Protein AF-A0A9W9YLM5-F1 (afdb_monomer_lite)

Organism: NCBI:txid174260

Secondary structure (DSSP, 8-state):
-HHHHHHHHHIIIIIIIIIIIIHHHHHHHHHHHHS-TTSHHHHHHTTTTTTHHHHHHHHHHHTSSTTSHHHHH-TTTTTS---

pLDDT: mean 95.09, std 9.01, range [48.0, 98.69]

Sequence (83 aa):
MLLRNADAQCHQMISHLLRTHLFMEPIAVATRRQLPSLHPLWKLLSPHLRGTLAIDTFGRHVLLPAGGVADLVLSIGGGGLNV

Foldseek 3Di:
DVVVLVVVQCCVVPVNCVVPQVVCVVVLVCLVPPPDCVHPVNVVCVVVSPCSNVVNVVCVVAPQDQVHVCLVPRPCHPPNPPD

Structure (mmCIF, N/CA/C/O backbone):
data_AF-A0A9W9YLM5-F1
#
_entry.id   AF-A0A9W9YLM5-F1
#
loop_
_atom_site.group_PDB
_atom_site.id
_atom_site.type_symbol
_atom_site.label_atom_id
_atom_site.label_alt_id
_atom_site.label_comp_id
_atom_site.label_asym_id
_atom_site.label_entity_id
_atom_site.label_seq_id
_atom_site.pdbx_PDB_ins_code
_atom_site.Cartn_x
_atom_site.Cartn_y
_atom_site.Cartn_z
_atom_site.occupancy
_atom_site.B_iso_or_equiv
_atom_site.auth_seq_id
_atom_site.auth_comp_id
_atom_site.auth_asym_id
_atom_site.auth_atom_id
_atom_site.pdbx_PDB_model_num
ATOM 1 N N . MET A 1 1 ? 20.123 13.045 -15.707 1.00 83.31 1 MET A N 1
ATOM 2 C CA . MET A 1 1 ? 18.889 12.264 -15.964 1.00 83.31 1 MET A CA 1
ATOM 3 C C . MET A 1 1 ? 18.849 10.962 -15.160 1.00 83.31 1 MET A C 1
ATOM 5 O O . MET A 1 1 ? 17.821 10.711 -14.552 1.00 83.31 1 MET A O 1
ATOM 9 N N . LEU A 1 2 ? 19.954 10.209 -15.042 1.00 95.62 2 LEU A N 1
ATOM 10 C CA . LEU A 1 2 ? 20.015 8.948 -14.273 1.00 95.62 2 LEU A CA 1
ATOM 11 C C . LEU A 1 2 ? 19.633 9.076 -12.788 1.00 95.62 2 LEU A C 1
ATOM 13 O O . LEU A 1 2 ? 18.785 8.327 -12.321 1.00 95.62 2 LEU A O 1
ATOM 17 N N . LEU A 1 3 ? 20.178 10.067 -12.068 1.00 97.31 3 LEU A N 1
ATOM 18 C CA . LEU A 1 3 ? 19.859 10.271 -10.645 1.00 97.31 3 LEU A CA 1
ATOM 19 C C . LEU A 1 3 ? 18.353 10.448 -10.400 1.00 97.31 3 LEU A C 1
ATOM 21 O O . LEU A 1 3 ? 17.797 9.840 -9.496 1.00 97.31 3 LEU A O 1
ATOM 25 N N . ARG A 1 4 ? 17.684 11.249 -11.239 1.00 97.56 4 ARG A N 1
ATOM 26 C CA . ARG A 1 4 ? 16.235 11.476 -11.131 1.00 97.56 4 ARG A CA 1
ATOM 27 C C . ARG A 1 4 ? 15.427 10.222 -11.456 1.00 97.56 4 ARG A C 1
ATOM 29 O O . ARG A 1 4 ? 14.385 10.009 -10.854 1.00 97.56 4 ARG A O 1
ATOM 36 N N . ASN A 1 5 ? 15.893 9.402 -12.399 1.00 96.38 5 ASN A N 1
ATOM 37 C CA . ASN A 1 5 ? 15.246 8.125 -12.684 1.00 96.38 5 ASN A CA 1
ATOM 38 C C . ASN A 1 5 ? 15.359 7.174 -11.483 1.00 96.38 5 ASN A C 1
ATOM 40 O O . ASN A 1 5 ? 14.335 6.647 -11.057 1.00 96.38 5 ASN A O 1
ATOM 44 N N . ALA A 1 6 ? 16.557 7.022 -10.909 1.00 96.44 6 ALA A N 1
ATOM 45 C CA . ALA A 1 6 ? 16.784 6.191 -9.727 1.00 96.44 6 ALA A CA 1
ATOM 46 C C . ALA A 1 6 ? 15.953 6.661 -8.520 1.00 96.44 6 ALA A C 1
ATOM 48 O O . ALA A 1 6 ? 15.313 5.847 -7.854 1.00 96.44 6 ALA A O 1
ATOM 49 N N . ASP A 1 7 ? 15.901 7.976 -8.287 1.00 97.94 7 ASP A N 1
ATOM 50 C CA . ASP A 1 7 ? 15.063 8.570 -7.244 1.00 97.94 7 ASP A CA 1
ATOM 51 C C . ASP A 1 7 ? 13.578 8.260 -7.463 1.00 97.94 7 ASP A C 1
ATOM 53 O O . ASP A 1 7 ? 12.909 7.820 -6.536 1.00 97.94 7 ASP A O 1
ATOM 57 N N . ALA A 1 8 ? 13.071 8.361 -8.697 1.00 97.00 8 ALA A N 1
ATOM 58 C CA . ALA A 1 8 ? 11.684 8.011 -9.000 1.00 97.00 8 ALA A CA 1
ATOM 59 C C . ALA A 1 8 ? 11.359 6.537 -8.687 1.00 97.00 8 ALA A C 1
ATOM 61 O O . ALA A 1 8 ? 10.283 6.257 -8.155 1.00 97.00 8 ALA A O 1
ATOM 62 N N . GLN A 1 9 ? 12.283 5.604 -8.957 1.00 96.38 9 GLN A N 1
ATOM 63 C CA . GLN A 1 9 ? 12.081 4.185 -8.627 1.00 96.38 9 GLN A CA 1
ATOM 64 C C . GLN A 1 9 ? 12.017 3.976 -7.106 1.00 96.38 9 GLN A C 1
ATOM 66 O O . GLN A 1 9 ? 11.084 3.355 -6.593 1.00 96.38 9 GLN A O 1
ATOM 71 N N . CYS A 1 10 ? 12.980 4.546 -6.373 1.00 97.25 10 CYS A N 1
ATOM 72 C CA . CYS A 1 10 ? 13.038 4.470 -4.912 1.00 97.25 10 CYS A CA 1
ATOM 73 C C . CYS A 1 10 ? 11.815 5.133 -4.266 1.00 97.25 10 CYS A C 1
ATOM 75 O O . CYS A 1 10 ? 11.189 4.577 -3.361 1.00 97.25 10 CYS A O 1
ATOM 77 N N . HIS A 1 11 ? 11.433 6.307 -4.765 1.00 97.81 11 HIS A N 1
ATOM 78 C CA . HIS A 1 11 ? 10.295 7.055 -4.270 1.00 97.81 11 HIS A CA 1
ATOM 79 C C . HIS A 1 11 ? 8.998 6.262 -4.433 1.00 97.81 11 HIS A C 1
ATOM 81 O O . HIS A 1 11 ? 8.286 6.083 -3.448 1.00 97.81 11 HIS A O 1
ATOM 87 N N . GLN A 1 12 ? 8.711 5.741 -5.629 1.00 97.44 12 GLN A N 1
ATOM 88 C CA . GLN A 1 12 ? 7.451 5.035 -5.870 1.00 97.44 12 GLN A CA 1
ATOM 89 C C . GLN A 1 12 ? 7.380 3.688 -5.145 1.00 97.44 12 GLN A C 1
ATOM 91 O O . GLN A 1 12 ? 6.350 3.375 -4.552 1.00 97.44 12 GLN A O 1
ATOM 96 N N . MET A 1 13 ? 8.464 2.907 -5.135 1.00 95.75 13 MET A N 1
ATOM 97 C CA . MET A 1 13 ? 8.416 1.548 -4.587 1.00 95.75 13 MET A CA 1
ATOM 98 C C . MET A 1 13 ? 8.633 1.501 -3.068 1.00 95.75 13 MET A C 1
ATOM 100 O O . MET A 1 13 ? 7.970 0.742 -2.363 1.00 95.75 13 MET A O 1
ATOM 104 N N . ILE A 1 14 ? 9.540 2.325 -2.536 1.00 96.75 14 ILE A N 1
ATOM 105 C CA . ILE A 1 14 ? 9.920 2.282 -1.117 1.00 96.75 14 ILE A CA 1
ATOM 106 C C . ILE A 1 14 ? 9.196 3.371 -0.336 1.00 96.75 14 ILE A C 1
ATOM 108 O O . ILE A 1 14 ? 8.477 3.085 0.620 1.00 96.75 14 ILE A O 1
ATOM 112 N N . SER A 1 15 ? 9.406 4.634 -0.706 1.00 98.44 15 SER A N 1
ATOM 113 C CA . SER A 1 15 ? 8.891 5.753 0.089 1.00 98.44 15 SER A CA 1
ATOM 114 C C . SER A 1 15 ? 7.376 5.878 0.016 1.00 98.44 15 SER A C 1
ATOM 116 O O . SER A 1 15 ? 6.768 6.229 1.018 1.00 98.44 15 SER A O 1
ATOM 118 N N . HIS A 1 16 ? 6.784 5.570 -1.133 1.00 98.25 16 HIS A N 1
ATOM 119 C CA . HIS A 1 16 ? 5.350 5.619 -1.358 1.00 98.25 16 HIS A CA 1
ATOM 120 C C . HIS A 1 16 ? 4.726 4.244 -1.081 1.00 98.25 16 HIS A C 1
ATOM 122 O O . HIS A 1 16 ? 4.199 4.027 0.006 1.00 98.25 16 HIS A O 1
ATOM 128 N N . LEU A 1 17 ? 4.857 3.268 -1.986 1.00 97.94 17 LEU A N 1
ATOM 129 C CA . LEU A 1 17 ? 4.154 1.988 -1.848 1.00 97.94 17 LEU A CA 1
ATOM 130 C C . LEU A 1 17 ? 4.444 1.272 -0.517 1.00 97.94 17 LEU A C 1
ATOM 132 O O . LEU A 1 17 ? 3.516 0.965 0.229 1.00 97.94 17 LEU A O 1
ATOM 136 N N . LEU A 1 18 ? 5.710 1.006 -0.185 1.00 98.06 18 LEU A N 1
ATOM 137 C CA . LEU A 1 18 ? 6.026 0.259 1.035 1.00 98.06 18 LEU A CA 1
ATOM 138 C C . LEU A 1 18 ? 5.706 1.056 2.309 1.00 98.06 18 LEU A C 1
ATOM 140 O O . LEU A 1 18 ? 4.991 0.565 3.182 1.00 98.06 18 LEU A O 1
ATOM 144 N N . ARG A 1 19 ? 6.257 2.267 2.445 1.00 98.44 19 ARG A N 1
ATOM 145 C CA . ARG A 1 19 ? 6.212 3.022 3.709 1.00 98.44 19 ARG A CA 1
ATOM 146 C C . ARG A 1 19 ? 4.874 3.704 3.983 1.00 98.44 19 ARG A C 1
ATOM 148 O O . ARG A 1 19 ? 4.602 3.970 5.151 1.00 98.44 19 ARG A O 1
ATOM 155 N N . THR A 1 20 ? 4.050 3.984 2.969 1.00 98.19 20 THR A N 1
ATOM 156 C CA . THR A 1 20 ? 2.727 4.597 3.190 1.00 98.19 20 THR A CA 1
ATOM 157 C C . THR A 1 20 ? 1.596 3.599 3.022 1.00 98.19 20 THR A C 1
ATOM 159 O O . THR A 1 20 ? 0.762 3.500 3.914 1.00 98.19 20 THR A O 1
ATOM 162 N N . HIS A 1 21 ? 1.556 2.843 1.926 1.00 98.50 21 HIS A N 1
ATOM 163 C CA . HIS A 1 21 ? 0.442 1.935 1.647 1.00 98.50 21 HIS A CA 1
ATOM 164 C C . HIS A 1 21 ? 0.574 0.636 2.444 1.00 98.50 21 HIS A C 1
ATOM 166 O O . HIS A 1 21 ? -0.145 0.417 3.421 1.00 98.50 21 HIS A O 1
ATOM 172 N N . LEU A 1 22 ? 1.577 -0.180 2.111 1.00 97.94 22 LEU A N 1
ATOM 173 C CA . LEU A 1 22 ? 1.723 -1.525 2.676 1.00 97.94 22 LEU A CA 1
ATOM 174 C C . LEU A 1 22 ? 2.035 -1.521 4.177 1.00 97.94 22 LEU A C 1
ATOM 176 O O . LEU A 1 22 ? 1.736 -2.494 4.864 1.00 97.94 22 LEU A O 1
ATOM 180 N N . PHE A 1 23 ? 2.606 -0.438 4.705 1.00 98.38 23 PHE A N 1
ATOM 181 C CA . PHE A 1 23 ? 2.789 -0.268 6.146 1.00 98.38 23 PHE A CA 1
ATOM 182 C C . PHE A 1 23 ? 1.477 0.064 6.876 1.00 98.38 23 PHE A C 1
ATOM 184 O O . PHE A 1 23 ? 1.239 -0.433 7.977 1.00 98.38 23 PHE A O 1
ATOM 191 N N . MET A 1 24 ? 0.604 0.881 6.277 1.00 98.50 24 MET A N 1
ATOM 192 C CA . MET A 1 24 ? -0.665 1.276 6.900 1.00 98.50 24 MET A CA 1
ATOM 193 C C . MET A 1 24 ? -1.756 0.219 6.746 1.00 98.50 24 MET A C 1
ATOM 195 O O . MET A 1 24 ? -2.642 0.126 7.597 1.00 98.50 24 MET A O 1
ATOM 199 N N . GLU A 1 25 ? -1.696 -0.605 5.705 1.00 98.56 25 GLU A N 1
ATOM 200 C CA . GLU A 1 25 ? -2.655 -1.680 5.476 1.00 98.56 25 GLU A CA 1
ATOM 201 C C . GLU A 1 25 ? -2.827 -2.642 6.671 1.00 98.56 25 GLU A C 1
ATOM 203 O O . GLU A 1 25 ? -3.960 -2.813 7.135 1.00 98.56 25 GLU A O 1
ATOM 208 N N . PRO A 1 26 ? -1.764 -3.236 7.255 1.00 98.50 26 PRO A N 1
ATOM 209 C CA . PRO A 1 26 ? -1.906 -4.108 8.418 1.00 98.50 26 PRO A CA 1
ATOM 210 C C . PRO A 1 26 ? -2.425 -3.357 9.648 1.00 98.50 26 PRO A C 1
ATOM 212 O O . PRO A 1 26 ? -3.172 -3.938 10.435 1.00 98.50 26 PRO A O 1
ATOM 215 N N . ILE A 1 27 ? -2.111 -2.065 9.798 1.00 98.56 27 ILE A N 1
ATOM 216 C CA . ILE A 1 27 ? -2.670 -1.220 10.865 1.00 98.56 27 ILE A CA 1
ATOM 217 C C . ILE A 1 27 ? -4.185 -1.072 10.670 1.00 98.56 27 ILE A C 1
ATOM 219 O O . ILE A 1 27 ? -4.948 -1.190 11.635 1.00 98.56 27 ILE A O 1
ATOM 223 N N . ALA A 1 28 ? -4.641 -0.887 9.427 1.00 98.62 28 ALA A N 1
ATOM 224 C CA . ALA A 1 28 ? -6.059 -0.856 9.089 1.00 98.62 28 ALA A CA 1
ATOM 225 C C . ALA A 1 28 ? -6.745 -2.198 9.383 1.00 98.62 28 ALA A C 1
ATOM 227 O O . ALA A 1 28 ? -7.781 -2.220 10.053 1.00 98.62 28 ALA A O 1
ATOM 228 N N . VAL A 1 29 ? -6.157 -3.319 8.954 1.00 98.69 29 VAL A N 1
ATOM 229 C CA . VAL A 1 29 ? -6.684 -4.670 9.218 1.00 98.69 29 VAL A CA 1
ATOM 230 C C . VAL A 1 29 ? -6.769 -4.949 10.720 1.00 98.69 29 VAL A C 1
ATOM 232 O O . VAL A 1 29 ? -7.819 -5.379 11.204 1.00 98.69 29 VAL A O 1
ATOM 235 N N . ALA A 1 30 ? -5.700 -4.681 11.473 1.00 98.69 30 ALA A N 1
ATOM 236 C CA . ALA A 1 30 ? -5.649 -4.907 12.914 1.00 98.69 30 ALA A CA 1
ATOM 237 C C . ALA A 1 30 ? -6.679 -4.042 13.648 1.00 98.69 30 ALA A C 1
ATOM 239 O O . ALA A 1 30 ? -7.458 -4.569 14.440 1.00 98.69 30 ALA A O 1
ATOM 240 N N . THR A 1 31 ? -6.768 -2.749 13.316 1.00 98.62 31 THR A N 1
ATOM 241 C CA . THR A 1 31 ? -7.780 -1.842 13.880 1.00 98.62 31 THR A CA 1
ATOM 242 C C . THR A 1 31 ? -9.186 -2.385 13.640 1.00 98.62 31 THR A C 1
ATOM 244 O O . THR A 1 31 ? -9.975 -2.473 14.577 1.00 98.62 31 THR A O 1
ATOM 247 N N . ARG A 1 32 ? -9.484 -2.825 12.407 1.00 98.12 32 ARG A N 1
ATOM 248 C CA . ARG A 1 32 ? -10.802 -3.350 12.014 1.00 98.12 32 ARG A CA 1
ATOM 249 C C . ARG A 1 32 ? -11.168 -4.666 12.703 1.00 98.12 32 ARG A C 1
ATOM 251 O O . ARG A 1 32 ? -12.351 -4.915 12.914 1.00 98.12 32 ARG A O 1
ATOM 258 N N . ARG A 1 33 ? -10.179 -5.504 13.026 1.00 98.50 33 ARG A N 1
ATOM 259 C CA . ARG A 1 33 ? -10.387 -6.844 13.601 1.00 98.50 33 ARG A CA 1
ATOM 260 C C . ARG A 1 33 ? -10.295 -6.894 15.123 1.00 98.50 33 ARG A C 1
ATOM 262 O O . ARG A 1 33 ? -10.869 -7.805 15.703 1.00 98.50 33 ARG A O 1
ATOM 269 N N . GLN A 1 34 ? -9.529 -6.000 15.746 1.00 98.62 34 GLN A N 1
ATOM 270 C CA . GLN A 1 34 ? -9.156 -6.111 17.163 1.00 98.62 34 GLN A CA 1
ATOM 271 C C . GLN A 1 34 ? -9.752 -5.011 18.04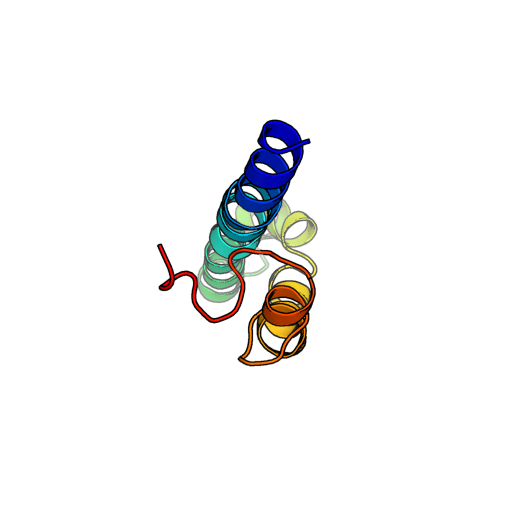4 1.00 98.62 34 GLN A C 1
ATOM 273 O O . GLN A 1 34 ? -9.809 -5.178 19.258 1.00 98.62 34 GLN A O 1
ATOM 278 N N . LEU A 1 35 ? -10.213 -3.897 17.467 1.00 98.50 35 LEU A N 1
ATOM 279 C CA . LEU A 1 35 ? -10.804 -2.803 18.233 1.00 98.50 35 LEU A CA 1
ATOM 280 C C . LEU A 1 35 ? -12.311 -2.719 17.944 1.00 98.50 35 LEU A C 1
ATOM 282 O O . LEU A 1 35 ? -12.695 -2.517 16.795 1.00 98.50 35 LEU A O 1
ATOM 286 N N . PRO A 1 36 ? -13.196 -2.862 18.945 1.00 98.19 36 PRO A N 1
ATOM 287 C CA . PRO A 1 36 ? -14.626 -2.657 18.740 1.00 98.19 36 PRO A CA 1
ATOM 288 C C . PRO A 1 36 ? -14.936 -1.175 18.497 1.00 98.19 36 PRO A C 1
ATOM 290 O O . PRO A 1 36 ? -14.210 -0.293 18.957 1.00 98.19 36 PRO A O 1
ATOM 293 N N . SER A 1 37 ? -16.061 -0.879 17.841 1.00 97.62 37 SER A N 1
ATOM 294 C CA . SER A 1 37 ? -16.434 0.492 17.450 1.00 97.62 37 SER A CA 1
ATOM 295 C C . SER A 1 37 ? -16.575 1.481 18.618 1.00 97.62 37 SER A C 1
ATOM 297 O O . SER A 1 37 ? -16.416 2.691 18.439 1.00 97.62 37 SER A O 1
ATOM 299 N N . LEU A 1 38 ? -16.845 0.979 19.828 1.00 98.31 38 LEU A N 1
ATOM 300 C CA . LEU A 1 38 ? -16.927 1.782 21.049 1.00 98.31 38 LEU A CA 1
ATOM 301 C C . LEU A 1 38 ? -15.545 2.207 21.580 1.00 98.31 38 LEU A C 1
ATOM 303 O O . LEU A 1 38 ? -15.455 3.224 22.271 1.00 98.31 38 LEU A O 1
ATOM 307 N N . HIS A 1 39 ? -14.485 1.463 21.248 1.00 98.44 39 HIS A N 1
ATOM 308 C CA . HIS A 1 39 ? -13.139 1.667 21.777 1.00 98.44 39 HIS A CA 1
ATOM 309 C C . HIS A 1 39 ? -12.593 3.057 21.389 1.00 98.44 39 HIS A C 1
ATOM 311 O O . HIS A 1 39 ? -12.673 3.432 20.216 1.00 98.44 39 HIS A O 1
ATOM 317 N N . PRO A 1 40 ? -11.982 3.827 22.310 1.00 98.56 40 PRO A N 1
ATOM 318 C CA . PRO A 1 40 ? -11.468 5.165 21.998 1.00 98.56 40 PRO A CA 1
ATOM 319 C C . PRO A 1 40 ? -10.477 5.179 20.825 1.00 98.56 40 PRO A C 1
ATOM 321 O O . PRO A 1 40 ? -10.597 6.007 19.926 1.00 98.56 40 PRO A O 1
ATOM 324 N N . LEU A 1 41 ? -9.562 4.201 20.774 1.00 98.50 41 LEU A N 1
ATOM 325 C CA . LEU A 1 41 ? -8.623 4.061 19.652 1.00 98.50 41 LEU A CA 1
ATOM 326 C C . LEU A 1 41 ? -9.312 3.753 18.317 1.00 98.50 41 LEU A C 1
ATOM 328 O O . LEU A 1 41 ? -8.839 4.216 17.287 1.00 98.50 41 LEU A O 1
ATOM 332 N N . TRP A 1 42 ? -10.442 3.035 18.306 1.00 98.62 42 TRP A N 1
ATOM 333 C CA . TRP A 1 42 ? -11.199 2.856 17.065 1.00 98.62 42 TRP A CA 1
ATOM 334 C C . TRP A 1 42 ? -11.717 4.196 16.549 1.00 98.62 42 TRP A C 1
ATOM 336 O O . TRP A 1 42 ? -11.554 4.514 15.373 1.00 98.62 42 TRP A O 1
ATOM 346 N N . LYS A 1 43 ? -12.334 4.991 17.431 1.00 98.44 43 LYS A N 1
ATOM 347 C CA . LYS A 1 43 ? -12.892 6.303 17.075 1.00 98.44 43 LYS A CA 1
ATOM 348 C C . LYS A 1 43 ? -11.808 7.255 16.573 1.00 98.44 43 LYS A C 1
ATOM 350 O O . LYS A 1 43 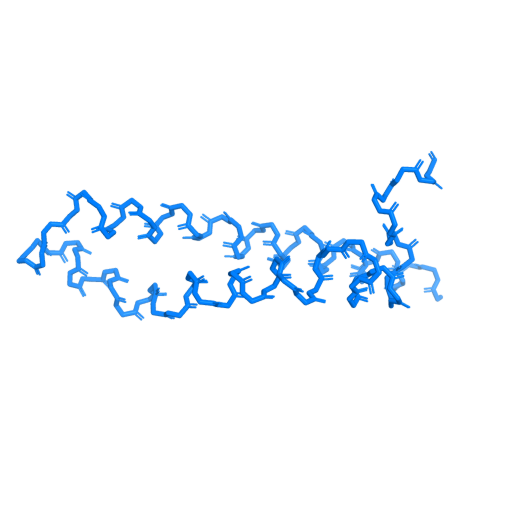? -12.055 7.988 15.622 1.00 98.44 43 LYS A O 1
ATOM 355 N N . LEU A 1 44 ? -10.622 7.192 17.178 1.00 98.56 44 LEU A N 1
ATOM 356 C CA . LEU A 1 44 ? -9.456 7.960 16.755 1.00 98.56 44 LEU A CA 1
ATOM 357 C C . LEU A 1 44 ? -8.936 7.511 15.382 1.00 98.56 44 LEU A C 1
ATOM 359 O O . LEU A 1 44 ? -8.733 8.342 14.509 1.00 98.56 44 LEU A O 1
ATOM 363 N N . LEU A 1 45 ? -8.719 6.210 15.178 1.00 98.44 45 LEU A N 1
ATOM 364 C CA . LEU A 1 45 ? -8.006 5.697 14.003 1.00 98.44 45 LEU A CA 1
ATOM 365 C C . LEU A 1 45 ? -8.901 5.515 12.771 1.00 98.44 45 LEU A C 1
ATOM 367 O O . LEU A 1 45 ? -8.441 5.689 11.645 1.00 98.44 45 LEU A O 1
ATOM 371 N N . SER A 1 46 ? -10.178 5.173 12.956 1.00 97.94 46 SER A N 1
ATOM 372 C CA . SER A 1 46 ? -11.097 4.830 11.860 1.00 97.94 46 SER A CA 1
ATOM 373 C C . SER A 1 46 ? -11.188 5.901 10.754 1.00 97.94 46 SER A C 1
ATOM 375 O O . SER A 1 46 ? -11.145 5.526 9.578 1.00 97.94 46 SER A O 1
ATOM 377 N N . PRO A 1 47 ? -11.234 7.218 11.057 1.00 98.25 47 PRO A N 1
ATOM 378 C CA . PRO A 1 47 ? -11.208 8.257 10.027 1.00 98.25 47 PRO A CA 1
ATOM 379 C C . PRO A 1 47 ? -9.919 8.277 9.190 1.00 98.25 47 PRO A C 1
ATOM 381 O O . PRO A 1 47 ? -9.992 8.529 7.991 1.00 98.25 47 PRO A O 1
ATOM 384 N N . HIS A 1 48 ? -8.764 7.975 9.792 1.00 98.31 48 HIS A N 1
ATOM 385 C CA . HIS A 1 48 ? -7.450 8.015 9.132 1.00 98.31 48 HIS A CA 1
ATOM 386 C C . HIS A 1 48 ? -7.152 6.777 8.281 1.00 98.31 48 HIS A C 1
ATOM 388 O O . HIS A 1 48 ? -6.304 6.823 7.398 1.00 98.31 48 HIS A O 1
ATOM 394 N N . LEU A 1 49 ? -7.854 5.673 8.536 1.00 98.44 49 LEU A N 1
ATOM 395 C CA . LEU A 1 49 ? -7.691 4.402 7.822 1.00 98.44 49 LEU A CA 1
ATOM 396 C C . LEU A 1 49 ? -8.745 4.215 6.719 1.00 98.44 49 LEU A C 1
ATOM 398 O O . LEU A 1 49 ? -8.866 3.144 6.115 1.00 98.44 49 LEU A O 1
ATOM 402 N N . ARG A 1 50 ? -9.576 5.237 6.482 1.00 97.94 50 ARG A N 1
ATOM 403 C CA . ARG A 1 50 ? -10.631 5.192 5.474 1.00 97.94 50 ARG A CA 1
ATOM 404 C C . ARG A 1 50 ? -10.005 5.101 4.084 1.00 97.94 50 ARG A C 1
ATOM 406 O O . ARG A 1 50 ? -9.296 5.998 3.653 1.00 97.94 50 ARG A O 1
ATOM 413 N N . GLY A 1 51 ? -10.343 4.037 3.363 1.00 98.25 51 GLY A N 1
ATOM 414 C CA . GLY A 1 51 ? -9.931 3.843 1.973 1.00 98.25 51 GLY A CA 1
ATOM 415 C C . GLY A 1 51 ? -8.615 3.087 1.791 1.00 98.25 51 GLY A C 1
ATOM 416 O O . GLY A 1 51 ? -8.428 2.552 0.705 1.00 98.25 51 GLY A O 1
ATOM 417 N N . THR A 1 52 ? -7.777 2.936 2.828 1.00 98.50 52 THR A N 1
ATOM 418 C CA . THR A 1 52 ? -6.482 2.224 2.754 1.00 98.50 52 THR A CA 1
ATOM 419 C C . THR A 1 52 ? -6.627 0.834 2.128 1.00 98.50 52 THR A C 1
ATOM 421 O O . THR A 1 52 ? -6.071 0.566 1.072 1.00 98.50 52 THR A O 1
ATOM 424 N N . LEU A 1 53 ? -7.502 -0.013 2.683 1.00 98.38 53 LEU A N 1
ATOM 425 C CA . LEU A 1 53 ? -7.726 -1.364 2.146 1.00 98.38 53 LEU A CA 1
ATOM 426 C C . LEU A 1 53 ? -8.252 -1.362 0.702 1.00 98.38 53 LEU A C 1
ATOM 428 O O . LEU A 1 53 ? -7.949 -2.273 -0.066 1.00 98.38 53 LEU A O 1
ATOM 432 N N . ALA A 1 54 ? -9.055 -0.361 0.329 1.00 98.50 54 ALA A N 1
ATOM 433 C CA . ALA A 1 54 ? -9.643 -0.284 -1.004 1.00 98.50 54 ALA A CA 1
ATOM 434 C C . ALA A 1 54 ? -8.588 0.086 -2.055 1.00 98.50 54 ALA A C 1
ATOM 436 O O . ALA A 1 54 ? -8.497 -0.584 -3.083 1.00 98.50 54 ALA A O 1
ATOM 437 N N . ILE A 1 55 ? -7.774 1.112 -1.785 1.00 98.56 55 ILE A N 1
ATOM 438 C CA . ILE A 1 55 ? -6.738 1.552 -2.724 1.00 98.56 55 ILE A CA 1
ATOM 439 C C . ILE A 1 55 ? -5.608 0.526 -2.839 1.00 98.56 55 ILE A C 1
ATOM 441 O O . ILE A 1 55 ? -5.152 0.265 -3.949 1.00 98.56 55 ILE A O 1
ATOM 445 N N . ASP A 1 56 ? -5.226 -0.133 -1.744 1.00 98.56 56 ASP A N 1
ATOM 446 C CA . ASP A 1 56 ? -4.163 -1.146 -1.761 1.00 98.56 56 ASP A CA 1
ATOM 447 C C . ASP A 1 56 ? -4.610 -2.405 -2.513 1.00 98.56 56 ASP A C 1
ATOM 449 O O . ASP A 1 56 ? -3.855 -2.982 -3.300 1.00 98.56 56 ASP A O 1
ATOM 453 N N . THR A 1 57 ? -5.880 -2.792 -2.352 1.00 98.56 57 THR A N 1
ATOM 454 C CA . THR A 1 57 ? -6.481 -3.876 -3.139 1.00 98.56 57 THR 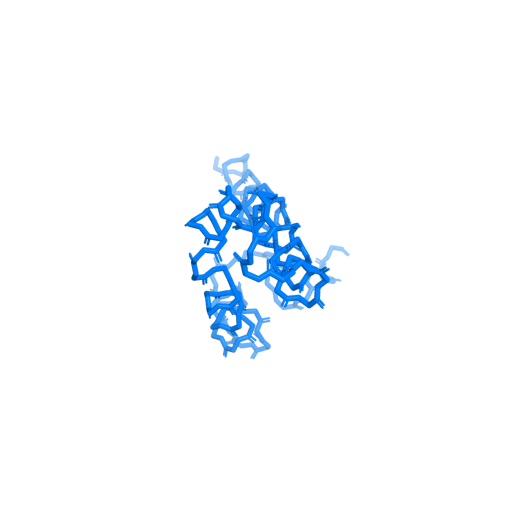A CA 1
ATOM 455 C C . THR A 1 57 ? -6.520 -3.518 -4.620 1.00 98.56 57 THR A C 1
ATOM 457 O O . THR A 1 57 ? -6.095 -4.319 -5.449 1.00 98.56 57 THR A O 1
ATOM 460 N N . PHE A 1 58 ? -6.948 -2.303 -4.968 1.00 98.44 58 PHE A N 1
ATOM 461 C CA . PHE A 1 58 ? -6.922 -1.834 -6.353 1.00 98.44 58 PHE A CA 1
ATOM 462 C C . PHE A 1 58 ? -5.496 -1.824 -6.934 1.00 98.44 58 PHE A C 1
ATOM 464 O O . PHE A 1 58 ? -5.275 -2.312 -8.043 1.00 98.44 58 PHE A O 1
ATOM 471 N N . GLY A 1 59 ? -4.510 -1.360 -6.161 1.00 97.81 59 GLY A N 1
ATOM 472 C CA . GLY A 1 59 ? -3.097 -1.372 -6.536 1.00 97.81 59 GLY A CA 1
ATOM 473 C C . GLY A 1 59 ? -2.583 -2.777 -6.858 1.00 97.81 59 GLY A C 1
ATOM 474 O O . GLY A 1 59 ? -1.937 -2.975 -7.886 1.00 97.81 59 GLY A O 1
ATOM 475 N N . ARG A 1 60 ? -2.946 -3.788 -6.062 1.00 97.50 60 ARG A N 1
ATOM 476 C CA . ARG A 1 60 ? -2.596 -5.193 -6.349 1.00 97.50 60 ARG A CA 1
ATOM 477 C C . ARG A 1 60 ? -3.243 -5.760 -7.614 1.00 97.50 60 ARG A C 1
ATOM 479 O O . ARG A 1 60 ? -2.716 -6.722 -8.161 1.00 97.50 60 ARG A O 1
ATOM 486 N N . HIS A 1 61 ? -4.347 -5.184 -8.087 1.00 97.44 61 HIS A N 1
ATOM 487 C CA . HIS A 1 61 ? -5.049 -5.655 -9.286 1.00 97.44 61 HIS A CA 1
ATOM 488 C C . HIS A 1 61 ? -4.676 -4.918 -10.572 1.00 97.44 61 HIS A C 1
ATOM 490 O O . HIS A 1 61 ? -4.848 -5.482 -11.648 1.00 97.44 61 HIS A O 1
ATOM 496 N N . VAL A 1 62 ? -4.199 -3.676 -10.483 1.00 96.69 62 VAL A N 1
ATOM 497 C CA . VAL A 1 62 ? -3.970 -2.831 -11.670 1.00 96.69 62 VAL A CA 1
ATOM 498 C C . VAL A 1 62 ? -2.534 -2.316 -11.757 1.00 96.69 62 VAL A C 1
ATOM 500 O O . VAL A 1 62 ? -1.979 -2.206 -12.849 1.00 96.69 62 VAL A O 1
ATOM 503 N N . LEU A 1 63 ? -1.909 -2.006 -10.618 1.00 96.69 63 LEU A N 1
ATOM 504 C CA . LEU A 1 63 ? -0.575 -1.404 -10.578 1.00 96.69 63 LEU A CA 1
ATOM 505 C C . LEU A 1 63 ? 0.537 -2.458 -10.519 1.00 96.69 63 LEU A C 1
ATOM 507 O O . LEU A 1 63 ? 1.478 -2.372 -11.301 1.00 96.69 63 LEU A O 1
ATOM 511 N N . LEU A 1 64 ? 0.427 -3.420 -9.599 1.00 95.31 64 LEU A N 1
ATOM 512 C CA . LEU A 1 64 ? 1.487 -4.378 -9.256 1.00 95.31 64 LEU A CA 1
ATOM 513 C C . LEU A 1 64 ? 1.502 -5.742 -9.978 1.00 95.31 64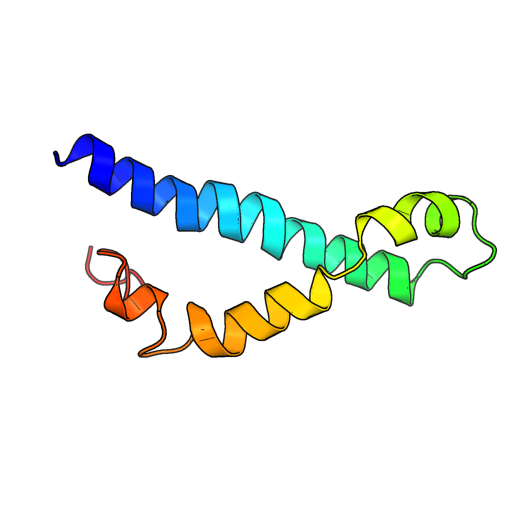 LEU A C 1
ATOM 515 O O . LEU A 1 64 ? 2.546 -6.389 -9.902 1.00 95.31 64 LEU A O 1
ATOM 519 N N . PRO A 1 65 ? 0.416 -6.262 -10.588 1.00 95.44 65 PRO A N 1
ATOM 520 C CA . PRO A 1 65 ? 0.478 -7.592 -11.187 1.00 95.44 65 PRO A CA 1
ATOM 521 C C . PRO A 1 65 ? 1.372 -7.589 -12.431 1.00 95.44 65 PRO A C 1
ATOM 523 O O . PRO A 1 65 ? 1.655 -6.532 -12.992 1.00 95.44 65 PRO A O 1
ATOM 526 N N . ALA A 1 66 ? 1.774 -8.779 -12.882 1.00 94.44 66 ALA A N 1
ATOM 527 C CA . ALA A 1 66 ? 2.542 -8.931 -14.115 1.00 94.44 66 ALA A CA 1
ATOM 528 C C . ALA A 1 66 ? 1.815 -8.267 -15.300 1.00 94.44 66 ALA A C 1
ATOM 530 O O . ALA A 1 66 ? 0.628 -8.518 -15.525 1.00 94.44 66 ALA A O 1
ATOM 531 N N . GLY A 1 67 ? 2.523 -7.411 -16.037 1.00 93.75 67 GLY A N 1
ATOM 532 C CA . GLY A 1 67 ? 1.950 -6.590 -17.111 1.00 93.75 67 GLY A CA 1
ATOM 533 C C . GLY A 1 67 ? 1.096 -5.407 -16.628 1.00 93.75 67 GLY A C 1
ATOM 534 O O . GLY A 1 67 ? 0.450 -4.748 -17.441 1.00 93.75 67 GLY A O 1
ATOM 535 N N . GLY A 1 68 ? 1.072 -5.138 -15.322 1.00 95.56 68 GLY A N 1
ATOM 536 C CA . GLY A 1 68 ? 0.421 -3.983 -14.712 1.00 95.56 68 GLY A CA 1
ATOM 537 C C . GLY A 1 68 ? 1.185 -2.680 -14.946 1.00 95.56 68 GLY A C 1
ATOM 538 O O . GLY A 1 68 ? 2.250 -2.647 -15.562 1.00 95.56 68 GLY A O 1
ATOM 539 N N . VAL A 1 69 ? 0.647 -1.572 -14.430 1.00 96.31 69 VAL A N 1
ATOM 540 C CA . VAL A 1 69 ? 1.205 -0.234 -14.702 1.00 96.31 69 VAL A CA 1
ATOM 541 C C . VAL A 1 69 ? 2.675 -0.125 -14.286 1.00 96.31 69 VAL A C 1
ATOM 543 O O . VAL A 1 69 ? 3.455 0.458 -15.033 1.00 96.31 69 VAL A O 1
ATOM 546 N N . ALA A 1 70 ? 3.078 -0.706 -13.150 1.00 95.31 70 ALA A N 1
ATOM 547 C CA . ALA A 1 70 ? 4.468 -0.666 -12.697 1.00 95.31 70 ALA A CA 1
ATOM 548 C C . ALA A 1 70 ? 5.422 -1.327 -13.708 1.00 95.31 70 ALA A C 1
ATOM 550 O O . ALA A 1 70 ? 6.468 -0.757 -14.001 1.00 95.31 70 ALA A O 1
ATOM 551 N N . ASP A 1 71 ? 5.031 -2.457 -14.301 1.00 95.19 71 ASP A N 1
ATOM 552 C CA . ASP A 1 71 ? 5.822 -3.152 -15.325 1.00 95.19 71 ASP A CA 1
ATOM 553 C C . ASP A 1 71 ? 5.979 -2.331 -16.608 1.00 95.19 71 ASP A C 1
ATOM 555 O O . ASP A 1 71 ? 7.001 -2.416 -17.283 1.00 95.19 71 ASP A O 1
ATOM 559 N N . LEU A 1 72 ? 4.971 -1.522 -16.940 1.00 94.94 72 LEU A N 1
ATOM 560 C CA . LEU A 1 72 ? 4.944 -0.739 -18.174 1.00 94.94 72 LEU A CA 1
ATOM 561 C C . LEU A 1 72 ? 5.681 0.601 -18.064 1.00 94.94 72 LEU A C 1
ATOM 563 O O . LEU A 1 72 ? 6.145 1.117 -19.080 1.00 94.94 72 LEU A O 1
ATOM 567 N N . VAL A 1 73 ? 5.753 1.197 -16.868 1.00 94.88 73 VAL A N 1
ATOM 568 C CA . VAL A 1 73 ? 6.231 2.587 -16.701 1.00 94.88 73 VAL A CA 1
ATOM 569 C C . VAL A 1 73 ? 7.469 2.735 -15.820 1.00 94.88 73 VAL A C 1
ATOM 571 O O . VAL A 1 73 ? 8.140 3.767 -15.893 1.00 94.88 73 VAL A O 1
ATOM 574 N N . LEU A 1 74 ? 7.782 1.751 -14.975 1.00 94.50 74 LEU A N 1
ATOM 575 C CA . LEU A 1 74 ? 8.957 1.777 -14.104 1.00 94.50 74 LEU A CA 1
ATOM 576 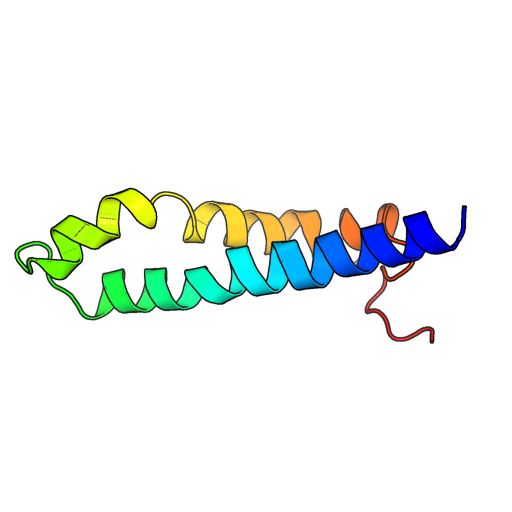C C . LEU A 1 74 ? 10.079 0.942 -14.714 1.00 94.50 74 LEU A C 1
ATOM 578 O O . LEU A 1 74 ? 9.857 -0.164 -15.194 1.00 94.50 74 LEU A O 1
ATOM 582 N N . SER A 1 75 ? 11.312 1.445 -14.650 1.00 94.56 75 SER A N 1
ATOM 583 C CA . SER A 1 75 ? 12.475 0.714 -15.168 1.00 94.56 75 SER A CA 1
ATOM 584 C C . SER A 1 75 ? 12.817 -0.526 -14.338 1.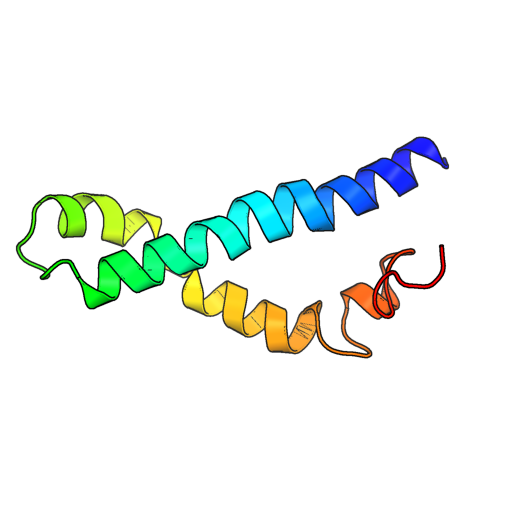00 94.56 75 SER A C 1
ATOM 586 O O . SER A 1 75 ? 13.473 -1.424 -14.851 1.00 94.56 75 SER A O 1
ATOM 588 N N . ILE A 1 76 ? 12.361 -0.589 -13.081 1.00 93.75 76 ILE A N 1
ATOM 589 C CA . ILE A 1 76 ? 12.478 -1.774 -12.209 1.00 93.75 76 ILE A CA 1
ATOM 590 C C . ILE A 1 76 ? 11.263 -2.713 -12.293 1.00 93.75 76 ILE A C 1
ATOM 592 O O . ILE A 1 76 ? 11.156 -3.652 -11.501 1.00 93.75 76 ILE A O 1
ATOM 596 N N . GLY A 1 77 ? 10.324 -2.435 -13.202 1.00 92.50 77 GLY A N 1
ATOM 597 C CA . GLY A 1 77 ? 9.189 -3.302 -13.492 1.00 92.50 77 GLY A CA 1
ATOM 598 C C . GLY A 1 77 ? 9.615 -4.707 -13.940 1.00 92.50 77 GLY A C 1
ATOM 599 O O . GLY A 1 77 ? 10.778 -4.956 -14.255 1.00 92.50 77 GLY A O 1
ATOM 600 N N . GLY A 1 78 ? 8.683 -5.657 -13.948 1.00 88.94 78 GLY A N 1
ATOM 601 C CA . GLY A 1 78 ? 8.946 -7.053 -14.311 1.00 88.94 78 GLY A CA 1
ATOM 602 C C . GLY A 1 78 ? 9.567 -7.872 -13.176 1.00 88.94 78 GLY A C 1
ATOM 603 O O . GLY A 1 78 ? 10.299 -8.827 -13.423 1.00 88.94 78 GLY A O 1
ATOM 604 N N . GLY A 1 79 ? 9.300 -7.489 -11.923 1.00 85.75 79 GLY A N 1
ATOM 605 C CA . GLY A 1 79 ? 9.745 -8.212 -10.727 1.00 85.75 79 GLY A CA 1
ATOM 606 C C . GLY A 1 79 ? 11.089 -7.766 -10.146 1.00 85.75 79 GLY A C 1
ATOM 607 O O . GLY A 1 79 ? 11.536 -8.358 -9.170 1.00 85.75 79 GLY A O 1
ATOM 608 N N . GLY A 1 80 ? 11.737 -6.735 -10.701 1.00 75.94 80 GLY A N 1
ATOM 609 C CA . GLY A 1 80 ? 12.970 -6.162 -10.143 1.00 75.94 80 GLY A CA 1
ATOM 610 C C . GLY A 1 80 ? 14.197 -7.087 -10.162 1.00 75.94 80 GLY A C 1
ATOM 611 O O . GLY A 1 80 ? 15.215 -6.744 -9.571 1.00 75.94 80 GLY A O 1
ATOM 612 N N . LEU A 1 81 ? 14.110 -8.242 -10.834 1.00 60.81 81 LEU A N 1
ATOM 613 C CA . LEU A 1 81 ? 15.138 -9.293 -10.860 1.00 60.81 81 LEU A CA 1
ATOM 614 C C . LEU A 1 81 ? 16.212 -9.107 -11.945 1.00 60.81 81 LEU A C 1
ATOM 616 O O . LEU A 1 81 ? 17.101 -9.941 -12.053 1.00 60.81 81 LEU A O 1
ATOM 620 N N . ASN A 1 82 ? 16.143 -8.038 -12.744 1.00 48.81 82 ASN A N 1
ATOM 621 C CA . ASN A 1 82 ? 17.101 -7.771 -13.825 1.00 48.81 82 ASN A CA 1
ATOM 622 C C . ASN A 1 82 ? 18.174 -6.731 -13.439 1.00 48.81 82 ASN A C 1
ATOM 624 O O . ASN A 1 82 ? 18.620 -5.959 -14.291 1.00 48.81 82 ASN A O 1
ATOM 628 N N . VAL A 1 83 ? 18.569 -6.706 -12.161 1.00 48.00 83 VAL A N 1
ATOM 629 C CA . VAL A 1 83 ? 19.887 -6.200 -11.734 1.00 48.00 83 VAL A CA 1
ATOM 630 C C . VAL A 1 83 ? 20.882 -7.345 -11.652 1.00 48.00 83 VAL A C 1
ATOM 632 O O . VAL A 1 83 ? 20.478 -8.435 -11.192 1.00 48.00 83 VAL A O 1
#

Radius of gyration: 16.12 Å; chains: 1; bounding box: 37×22×40 Å

InterPro domains:
  IPR000907 Lipoxygenase [PTHR11771] (2-81)
  IPR013819 Lipoxygenase, C-terminal [PF00305] (5-74)
  IPR013819 Lipoxygenase, C-terminal [PR00087] (11-28)
  IPR013819 Lipoxygenase, C-terminal [PR00087] (31-51)
  IPR013819 Lipoxygenase, C-terminal [PS51393] (1-83)
  IPR020834 Lipoxygenase, conserved site [PS00081] (38-48)
  IPR036226 Lipoxigenase, C-terminal domain superfamily [SSF48484] (2-80)